Protein AF-A0A9P8UHS2-F1 (afdb_monomer)

Nearest PDB structures (foldseek):
  2x40-assembly1_A  TM=9.946E-01  e=2.962E-14  Thermotoga neapolitana DSM 4359
  7pjj-assembly1_A  TM=9.963E-01  e=5.650E-14  Streptomyces scabiei 87.22
  2x41-assembly1_A  TM=9.946E-01  e=7.802E-14  Thermotoga neapolitana DSM 4359
  2x42-assembly1_A  TM=9.943E-01  e=7.802E-14  Thermotoga neapolitana DSM 4359
  7ms2-assembly1_B  TM=9.946E-01  e=2.838E-13  Acetivibrio thermocellus AD2

Sequence (127 aa):
MCKSKSASIILAPTMCIHRHPLGGKDFQSFSEDPYLTGRLAAAHVKGLQSRRIGASPKHFVANDQETKSFKVNVQIDARALREIYLLPFQMVVRDANPWCMMTAYNKVNGTHCDTSKDLLIDINRKE

pLDDT: mean 96.69, std 2.9, range [73.69, 98.75]

Secondary structure (DSSP, 8-state):
-TGGGT-SEE---B-----STT-TTGGGS--S-HHHHHHHHHHHHHHHHHTT-EE--B-BTT----TTTTT-EE---HHHIIIIIIHHHHHHHHHH--S---B-SSEETTEETTT-HIIIIIIHHH-

Solvent-accessible surface area (backbone atoms only — not comparable to full-atom values): 6859 Å² total; per-residue (Å²): 109,46,75,84,66,73,44,60,62,45,92,31,50,45,58,32,50,50,80,46,100,79,29,82,60,46,92,59,28,72,35,63,49,30,67,62,28,11,54,52,46,18,51,51,36,39,57,38,44,75,71,74,24,37,24,22,42,26,35,45,59,78,56,43,53,63,79,56,32,76,72,40,65,46,78,68,57,72,62,58,41,47,67,45,57,40,37,21,55,53,40,23,47,77,75,34,60,58,80,44,73,36,60,18,65,24,23,53,74,81,39,39,35,79,74,29,56,60,58,61,44,50,49,69,68,72,106

Organism: NCBI:txid152316

Foldseek 3Di:
DCVVVVNQEDADQEAAAQPDPVQPCCVRHDYNALVRRLVVRLVVQQVQVVVNHFYAYDEQWNQRHPVPQQEDEAEDDPCCCVRGTCSSVVSNCVRRNGPYYHYTNYHYPPHGRVPDCCRPPVPPPVD

InterPro domains:
  IPR001764 Glycoside hydrolase, family 3, N-terminal [PF00933] (8-127)
  IPR001764 Glycoside hydrolase, family 3, N-terminal [PR00133] (22-38)
  IPR001764 Glycoside hydrolase, family 3, N-terminal [PR00133] (53-69)
  IPR017853 Glycoside hydrolase superfamily [SSF51445] (3-126)
  IPR036962 Glycoside hydrolase, family 3, N-terminal domain superfamily [G3DSA:3.20.20.300] (1-127)
  IPR050288 Cellulose-degrading glycosyl hydrolase 3 [PTHR42715] (2-127)

Mean predicted aligned error: 2.58 Å

Structure (mmCIF, N/CA/C/O backbone):
data_AF-A0A9P8UHS2-F1
#
_entry.id   AF-A0A9P8UHS2-F1
#
loop_
_atom_site.group_PDB
_atom_site.id
_atom_site.type_symbol
_atom_site.label_atom_id
_atom_site.label_alt_id
_atom_site.label_comp_id
_atom_site.label_asym_id
_atom_site.label_entity_id
_atom_site.label_seq_id
_atom_site.pdbx_PDB_ins_code
_atom_site.Cartn_x
_atom_site.Cartn_y
_atom_site.Cartn_z
_atom_site.occupancy
_atom_site.B_iso_or_equiv
_atom_site.auth_seq_id
_atom_site.auth_comp_id
_atom_site.auth_asym_id
_atom_site.auth_atom_id
_atom_site.pdbx_PDB_model_num
ATOM 1 N N . MET A 1 1 ? 22.366 -1.129 -6.714 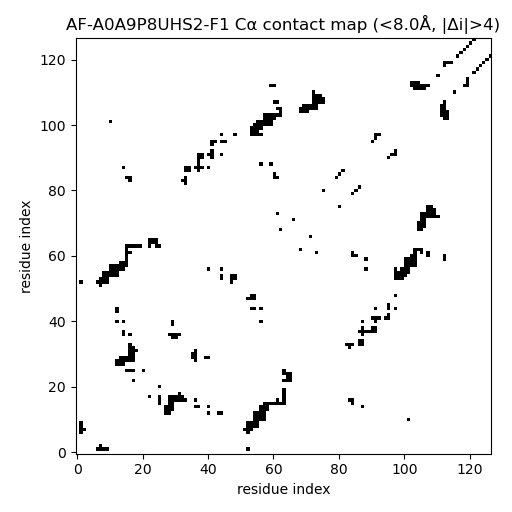1.00 73.69 1 MET A N 1
ATOM 2 C CA . MET A 1 1 ? 22.386 -1.363 -5.254 1.00 73.69 1 MET A CA 1
ATOM 3 C C . MET A 1 1 ? 21.787 -2.710 -4.844 1.00 73.69 1 MET A C 1
ATOM 5 O O . MET A 1 1 ? 22.468 -3.445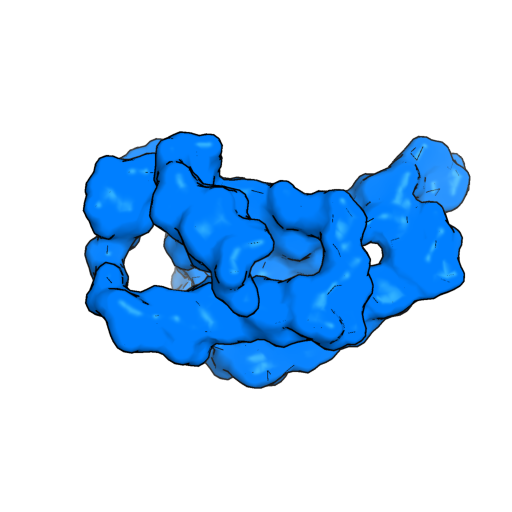 -4.151 1.00 73.69 1 MET A O 1
ATOM 9 N N . CYS A 1 2 ? 20.568 -3.090 -5.251 1.00 89.12 2 CYS A N 1
ATOM 10 C CA . CYS A 1 2 ? 19.991 -4.380 -4.815 1.00 89.12 2 CYS A CA 1
ATOM 11 C C . CYS A 1 2 ? 20.759 -5.591 -5.341 1.00 89.12 2 CYS A C 1
ATOM 13 O O . CYS A 1 2 ? 21.163 -6.438 -4.558 1.00 89.12 2 CYS A O 1
ATOM 15 N N . LYS A 1 3 ? 21.070 -5.608 -6.644 1.00 89.50 3 LYS A N 1
ATOM 16 C CA . LYS A 1 3 ? 21.881 -6.671 -7.260 1.00 89.50 3 LYS A CA 1
ATOM 17 C C . LYS A 1 3 ? 23.269 -6.800 -6.633 1.00 89.50 3 LYS A C 1
ATOM 19 O O . LYS A 1 3 ? 23.707 -7.902 -6.354 1.00 89.50 3 LYS A O 1
ATOM 24 N N . SER A 1 4 ? 23.930 -5.675 -6.358 1.00 94.44 4 SER A N 1
ATOM 25 C CA . SER A 1 4 ? 25.251 -5.673 -5.715 1.00 94.44 4 SER A CA 1
ATOM 26 C C . SE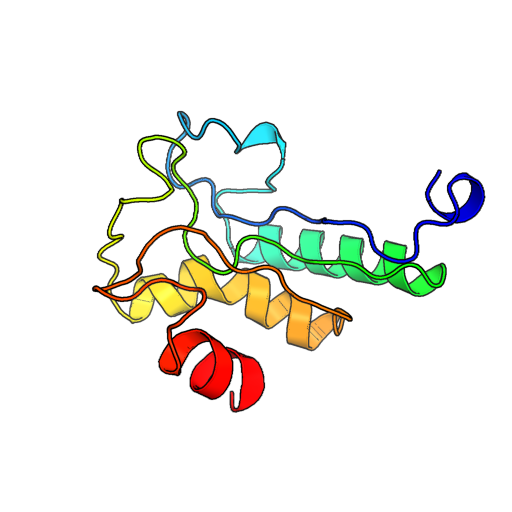R A 1 4 ? 25.210 -6.132 -4.255 1.00 94.44 4 SER A C 1
ATOM 28 O O . SER A 1 4 ? 26.237 -6.518 -3.719 1.00 94.44 4 SER A O 1
ATOM 30 N N . LYS A 1 5 ? 24.043 -6.064 -3.604 1.00 94.00 5 LYS A N 1
ATOM 31 C CA . LYS A 1 5 ? 23.820 -6.527 -2.228 1.00 94.00 5 LYS A CA 1
ATOM 32 C C . LYS A 1 5 ? 23.088 -7.874 -2.167 1.00 94.00 5 LYS A C 1
ATOM 34 O O . LYS A 1 5 ? 22.634 -8.251 -1.094 1.00 94.00 5 LYS A O 1
ATOM 39 N N . SER A 1 6 ? 22.912 -8.555 -3.303 1.00 94.06 6 SER A N 1
ATOM 40 C CA . SER A 1 6 ? 22.151 -9.810 -3.410 1.00 94.06 6 SER A CA 1
ATOM 41 C C . SER A 1 6 ? 20.741 -9.745 -2.798 1.00 94.06 6 SER A C 1
ATOM 43 O O . SER A 1 6 ? 20.224 -10.738 -2.297 1.00 94.06 6 SER A O 1
ATOM 45 N N . ALA A 1 7 ? 20.105 -8.570 -2.832 1.00 95.06 7 ALA A N 1
ATOM 46 C CA . ALA A 1 7 ? 18.753 -8.377 -2.323 1.00 95.06 7 ALA A CA 1
ATOM 47 C C . ALA A 1 7 ? 17.721 -8.650 -3.426 1.00 95.06 7 ALA A C 1
ATOM 49 O O . ALA A 1 7 ? 17.710 -7.956 -4.446 1.00 95.06 7 ALA A O 1
ATOM 50 N N . SER A 1 8 ? 16.839 -9.625 -3.200 1.00 95.69 8 SER A N 1
ATOM 51 C CA . SER A 1 8 ? 15.804 -10.029 -4.165 1.00 95.69 8 SER A CA 1
ATOM 52 C C . SER A 1 8 ? 14.556 -9.150 -4.137 1.00 95.69 8 SER A C 1
ATOM 54 O O . SER A 1 8 ? 13.863 -9.055 -5.147 1.00 95.69 8 SER A O 1
ATOM 56 N N . ILE A 1 9 ? 14.257 -8.517 -2.997 1.00 96.94 9 ILE A N 1
ATOM 57 C CA . ILE A 1 9 ? 13.056 -7.702 -2.778 1.00 96.94 9 ILE A CA 1
ATOM 58 C C . ILE A 1 9 ? 13.454 -6.386 -2.109 1.00 96.94 9 ILE A C 1
ATOM 60 O O . ILE A 1 9 ? 14.267 -6.372 -1.184 1.00 96.94 9 ILE A O 1
ATOM 64 N N . ILE A 1 10 ? 12.864 -5.280 -2.560 1.00 96.19 10 ILE A N 1
ATOM 65 C CA . ILE A 1 10 ? 12.920 -3.987 -1.874 1.00 96.19 10 ILE A CA 1
ATOM 66 C C . ILE A 1 10 ? 11.607 -3.770 -1.128 1.00 96.19 10 ILE A C 1
ATOM 68 O O . ILE A 1 10 ? 10.528 -3.945 -1.690 1.00 96.19 10 ILE A O 1
ATOM 72 N N . LEU A 1 11 ? 11.704 -3.325 0.126 1.00 97.25 11 LEU A N 1
ATOM 73 C CA . LEU A 1 11 ? 10.559 -2.967 0.967 1.00 97.25 11 LEU A CA 1
ATOM 74 C C . LEU A 1 11 ? 10.008 -1.578 0.595 1.00 97.25 11 LEU A C 1
ATOM 76 O O . LEU A 1 11 ? 10.073 -0.643 1.397 1.00 97.25 11 LEU A O 1
ATOM 80 N N . ALA A 1 12 ? 9.559 -1.440 -0.651 1.00 96.25 12 ALA A N 1
ATOM 81 C CA . ALA A 1 12 ? 9.085 -0.213 -1.284 1.00 96.25 12 ALA A CA 1
ATOM 82 C C . ALA A 1 12 ? 8.097 -0.538 -2.428 1.00 96.25 12 ALA A C 1
ATOM 84 O O . ALA A 1 12 ? 8.147 -1.651 -2.967 1.00 96.25 12 ALA A O 1
ATOM 85 N N . PRO A 1 13 ? 7.265 0.427 -2.861 1.00 97.81 13 PRO A N 1
ATOM 86 C CA . PRO A 1 13 ? 7.157 1.803 -2.355 1.00 97.81 13 PRO A CA 1
ATOM 87 C C . PRO A 1 13 ? 6.313 1.928 -1.079 1.00 97.81 13 PRO A C 1
ATOM 89 O O . PRO A 1 13 ? 5.430 1.108 -0.831 1.00 97.81 13 PRO A O 1
ATOM 92 N N . THR A 1 14 ? 6.566 2.977 -0.290 1.00 97.88 14 THR A N 1
ATOM 93 C CA . THR A 1 14 ? 5.586 3.446 0.700 1.00 97.88 14 THR A CA 1
ATOM 94 C C . THR A 1 14 ? 4.543 4.283 -0.037 1.00 97.88 14 THR A C 1
ATOM 96 O O . THR A 1 14 ? 4.887 5.137 -0.846 1.00 97.88 14 THR A O 1
ATOM 99 N N . MET A 1 15 ? 3.270 3.984 0.180 1.00 97.56 15 MET A N 1
ATOM 100 C CA . MET A 1 15 ? 2.143 4.548 -0.568 1.00 97.56 15 MET A CA 1
ATOM 101 C C . MET A 1 15 ? 0.920 4.750 0.334 1.00 97.56 15 MET A C 1
ATOM 103 O O . MET A 1 15 ? -0.219 4.644 -0.113 1.00 97.56 15 MET A O 1
ATOM 107 N N . CYS A 1 16 ? 1.174 5.008 1.621 1.00 97.31 16 CYS A N 1
ATOM 108 C CA . CYS A 1 16 ? 0.163 5.517 2.543 1.00 97.31 16 CYS A CA 1
ATOM 109 C C . CYS A 1 16 ? -0.247 6.934 2.114 1.00 97.31 16 CYS A C 1
ATOM 111 O O . CYS A 1 16 ? 0.578 7.667 1.563 1.00 97.31 16 CYS A O 1
ATOM 113 N N . ILE A 1 17 ? -1.493 7.315 2.378 1.00 98.25 17 ILE A N 1
ATOM 114 C CA . ILE A 1 17 ? -2.037 8.609 1.959 1.00 98.25 17 ILE A CA 1
ATOM 115 C C . ILE A 1 17 ? -1.542 9.687 2.919 1.00 98.25 17 ILE A C 1
ATOM 117 O O . ILE A 1 17 ? -1.554 9.488 4.133 1.00 98.25 17 ILE A O 1
ATOM 121 N N . HIS A 1 18 ? -1.155 10.855 2.400 1.00 97.94 18 HIS A N 1
ATOM 122 C CA . HIS A 1 18 ? -0.845 12.016 3.242 1.00 97.94 18 HIS A CA 1
ATOM 123 C C . HIS A 1 18 ? -2.135 12.585 3.843 1.00 97.94 18 HIS A C 1
ATOM 125 O O . HIS A 1 18 ? -2.686 13.576 3.378 1.00 97.94 18 HIS A O 1
ATOM 131 N N . ARG A 1 19 ? -2.658 11.926 4.877 1.00 97.06 19 ARG A N 1
ATOM 132 C CA . ARG A 1 19 ? -3.906 12.332 5.534 1.00 97.06 19 ARG A CA 1
ATOM 133 C C . ARG A 1 19 ? -3.753 13.661 6.277 1.00 97.06 19 ARG A C 1
ATOM 135 O O . ARG A 1 19 ? -4.721 14.405 6.415 1.00 97.06 19 ARG A O 1
ATOM 142 N N . HIS A 1 20 ? -2.571 13.918 6.831 1.00 96.44 20 HIS A N 1
ATOM 143 C CA . HIS A 1 20 ? -2.289 15.106 7.627 1.00 96.44 20 HIS A CA 1
ATOM 144 C C . HIS A 1 20 ? -0.816 15.497 7.474 1.00 96.44 20 HIS A C 1
ATOM 146 O O . HIS A 1 20 ? 0.028 14.621 7.626 1.00 96.44 20 HIS A O 1
ATOM 152 N N . PRO A 1 21 ? -0.466 16.791 7.337 1.00 95.19 21 PRO A N 1
ATOM 153 C CA . PRO A 1 21 ? 0.917 17.251 7.120 1.00 95.19 21 PRO A CA 1
ATOM 154 C C . PRO A 1 21 ? 1.900 16.980 8.277 1.00 95.19 21 PRO A C 1
ATOM 156 O O . PRO A 1 21 ? 3.062 17.366 8.211 1.00 95.19 21 PRO A O 1
ATOM 159 N N . LEU A 1 22 ? 1.441 16.350 9.362 1.00 95.88 22 LEU A N 1
ATOM 160 C CA . LEU A 1 22 ? 2.272 15.964 10.510 1.00 95.88 22 LEU A CA 1
ATOM 161 C C . LEU A 1 22 ? 2.609 14.464 10.476 1.00 95.88 22 LEU A C 1
ATOM 163 O O . LEU A 1 22 ? 3.095 13.919 11.471 1.00 95.88 22 LEU A O 1
ATOM 167 N N . GLY A 1 23 ? 2.326 13.777 9.365 1.00 92.75 23 GLY A N 1
ATO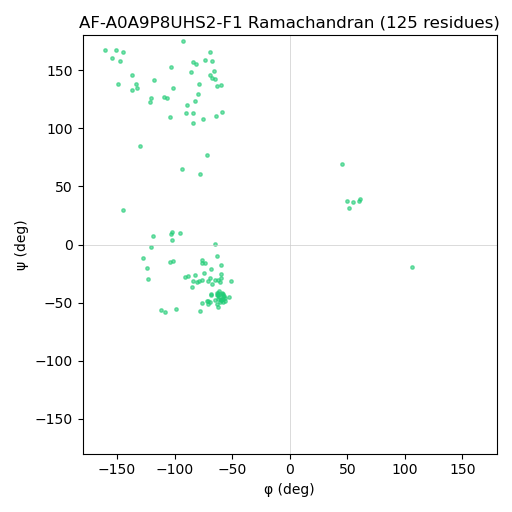M 168 C CA . GLY A 1 23 ? 2.677 12.381 9.168 1.00 92.75 23 GLY A CA 1
ATOM 169 C C . GLY A 1 23 ? 4.193 12.208 9.156 1.00 92.75 23 GLY A C 1
ATOM 170 O O . GLY A 1 23 ? 4.889 12.602 8.224 1.00 92.75 23 GLY A O 1
ATOM 171 N N . GLY A 1 24 ? 4.737 11.571 10.196 1.00 93.69 24 GLY A N 1
ATOM 172 C CA . GLY A 1 24 ? 6.188 11.400 10.357 1.00 93.69 24 GLY A CA 1
ATOM 173 C C . GLY A 1 24 ? 6.870 10.567 9.261 1.00 93.69 24 GLY A C 1
ATOM 174 O O . GLY A 1 24 ? 8.098 10.516 9.218 1.00 93.69 24 GLY A O 1
ATOM 175 N N . LYS A 1 25 ? 6.101 9.911 8.381 1.00 93.94 25 LYS A N 1
ATOM 176 C CA . LYS A 1 25 ? 6.597 9.121 7.243 1.00 93.94 25 LYS A CA 1
ATOM 177 C C . LYS A 1 25 ? 6.145 9.630 5.875 1.00 93.94 25 LYS A C 1
ATOM 179 O O . LYS A 1 25 ? 6.478 8.986 4.880 1.00 93.94 25 LYS A O 1
ATOM 184 N N . ASP A 1 26 ? 5.486 10.786 5.799 1.00 93.62 26 ASP A N 1
ATOM 185 C CA . ASP A 1 26 ? 4.987 11.334 4.529 1.00 93.62 26 ASP A CA 1
ATOM 186 C C . ASP A 1 26 ? 6.125 11.570 3.524 1.00 93.62 26 ASP A C 1
ATOM 188 O O . ASP A 1 26 ? 5.958 11.369 2.329 1.00 93.62 26 ASP A O 1
ATOM 192 N N . PHE A 1 27 ? 7.345 11.850 3.999 1.00 95.00 27 PHE A N 1
ATOM 193 C CA . PHE A 1 27 ? 8.531 11.983 3.143 1.00 95.00 27 PHE A CA 1
ATOM 194 C C . PHE A 1 27 ? 8.880 10.728 2.317 1.00 95.00 27 PHE A C 1
ATOM 196 O O . PHE A 1 27 ? 9.685 10.814 1.390 1.00 95.00 27 PHE A O 1
ATOM 203 N N . GLN A 1 28 ? 8.349 9.553 2.677 1.00 95.50 28 GLN A N 1
ATOM 204 C CA . GLN A 1 28 ? 8.539 8.304 1.930 1.00 95.50 28 GLN A CA 1
ATOM 205 C C . GLN A 1 28 ? 7.334 7.936 1.059 1.00 95.50 28 GLN A C 1
ATOM 207 O O . GLN A 1 28 ? 7.457 7.025 0.238 1.00 95.50 28 GLN A O 1
ATOM 212 N N . SER A 1 29 ? 6.191 8.583 1.281 1.00 96.00 29 SER A N 1
ATOM 213 C CA . SER A 1 29 ? 4.953 8.404 0.529 1.00 96.00 29 SER A CA 1
ATOM 214 C C . SER A 1 29 ? 4.877 9.413 -0.625 1.00 96.00 29 SER A C 1
ATOM 216 O O . SER A 1 29 ? 5.779 10.227 -0.824 1.00 96.00 29 SER A O 1
ATOM 218 N N . PHE A 1 30 ? 3.839 9.307 -1.459 1.00 97.88 30 PHE A N 1
ATOM 219 C CA . PHE A 1 30 ? 3.744 10.093 -2.691 1.00 97.88 30 PHE A CA 1
ATOM 220 C C . PHE A 1 30 ? 2.861 11.336 -2.565 1.00 97.88 30 PHE A C 1
ATOM 222 O O . PHE A 1 30 ? 3.299 12.425 -2.933 1.00 97.88 30 PHE A O 1
ATOM 229 N N . SER A 1 31 ? 1.603 11.187 -2.140 1.00 98.00 31 SER A N 1
ATOM 230 C CA . SER A 1 31 ? 0.623 12.274 -2.178 1.00 98.00 31 SER A CA 1
ATOM 231 C C . SER A 1 31 ? -0.555 12.037 -1.227 1.00 98.00 31 SER A C 1
ATOM 233 O O . SER A 1 31 ? -0.767 10.935 -0.719 1.00 98.00 31 SER A O 1
ATOM 235 N N . GLU A 1 32 ? -1.345 13.088 -1.019 1.00 98.25 32 GLU A N 1
ATOM 236 C CA . GLU A 1 32 ? -2.706 13.010 -0.481 1.00 98.25 32 GLU A CA 1
ATOM 237 C C . GLU A 1 32 ? -3.710 12.477 -1.519 1.00 98.25 32 GLU A C 1
ATOM 239 O O . GLU A 1 32 ? -4.725 11.894 -1.146 1.00 98.25 32 GLU A O 1
ATOM 244 N N . ASP A 1 33 ? -3.415 12.621 -2.818 1.00 98.62 33 ASP A N 1
ATOM 245 C CA . ASP A 1 33 ? -4.281 12.141 -3.895 1.00 98.62 33 ASP A CA 1
ATOM 246 C C . ASP A 1 33 ? -4.061 10.636 -4.159 1.00 98.62 33 ASP A C 1
ATOM 248 O O . ASP A 1 33 ? -2.932 10.204 -4.459 1.00 98.62 33 ASP A O 1
ATOM 252 N N . PRO A 1 34 ? -5.116 9.804 -4.081 1.00 98.56 34 PRO A N 1
ATOM 253 C CA . PRO A 1 34 ? -4.979 8.360 -4.230 1.00 98.56 34 PRO A CA 1
ATOM 254 C C . PRO A 1 34 ? -4.653 7.937 -5.667 1.00 98.56 34 PRO A C 1
ATOM 256 O O . PRO A 1 34 ? -3.924 6.963 -5.873 1.00 98.56 34 PRO A O 1
ATOM 259 N N . TYR A 1 35 ? -5.130 8.674 -6.673 1.00 98.69 35 TYR A N 1
ATOM 260 C CA . TYR A 1 35 ? -4.866 8.346 -8.070 1.00 98.69 35 TYR A CA 1
ATOM 261 C C . TYR A 1 35 ? -3.391 8.568 -8.425 1.00 98.69 35 TYR A C 1
ATOM 263 O O . TYR A 1 35 ? -2.733 7.673 -8.964 1.00 98.69 35 TYR A O 1
ATOM 271 N N . LEU A 1 36 ? -2.840 9.731 -8.075 1.00 98.62 36 LEU A N 1
ATOM 272 C CA . LEU A 1 36 ? -1.435 10.076 -8.251 1.00 98.62 36 LEU A CA 1
ATOM 273 C C . LEU A 1 36 ? -0.538 9.085 -7.508 1.00 98.62 36 LEU A C 1
A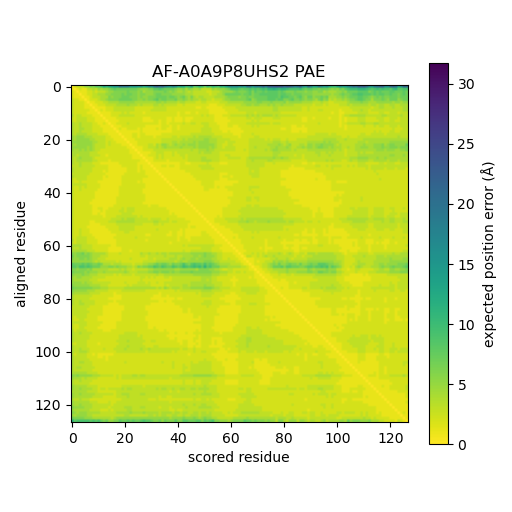TOM 275 O O . LEU A 1 36 ? 0.401 8.544 -8.099 1.00 98.62 36 LEU A O 1
ATOM 279 N N . THR A 1 37 ? -0.871 8.786 -6.249 1.00 98.69 37 THR A N 1
ATOM 280 C CA . THR A 1 37 ? -0.164 7.788 -5.437 1.00 98.69 37 THR A CA 1
ATOM 281 C C . THR A 1 37 ? -0.146 6.424 -6.128 1.00 98.69 37 THR A C 1
ATOM 283 O O . THR A 1 37 ? 0.924 5.837 -6.297 1.00 98.69 37 THR A O 1
ATOM 286 N N . GLY A 1 38 ? -1.295 5.938 -6.610 1.00 98.62 38 GLY A N 1
ATOM 287 C CA . GLY A 1 38 ? -1.396 4.665 -7.328 1.00 98.62 38 GLY A CA 1
ATOM 288 C C . GLY A 1 38 ? -0.596 4.636 -8.634 1.00 98.62 38 GLY A C 1
ATOM 289 O O . GLY A 1 38 ? 0.117 3.667 -8.902 1.00 98.62 38 GLY A O 1
ATOM 290 N N . ARG A 1 39 ? -0.645 5.707 -9.440 1.00 98.75 39 ARG A N 1
ATOM 291 C CA . ARG A 1 39 ? 0.104 5.809 -10.709 1.00 98.75 39 ARG A CA 1
ATOM 292 C C . ARG A 1 39 ? 1.614 5.762 -10.489 1.00 98.75 39 ARG A C 1
ATOM 294 O O . ARG A 1 39 ? 2.309 5.025 -11.196 1.00 98.75 39 ARG A O 1
ATOM 301 N N . LEU A 1 40 ? 2.115 6.530 -9.522 1.00 98.69 40 LEU A N 1
ATOM 302 C CA . LEU A 1 40 ? 3.539 6.578 -9.193 1.00 98.69 40 LEU A CA 1
ATOM 303 C C . LEU A 1 40 ? 4.012 5.260 -8.575 1.00 98.69 40 LEU A C 1
ATOM 305 O O . LEU A 1 40 ? 5.040 4.723 -8.992 1.00 98.69 40 LEU A O 1
ATOM 309 N N . ALA A 1 41 ? 3.232 4.688 -7.655 1.00 98.62 41 ALA A N 1
ATOM 310 C CA . ALA A 1 41 ? 3.540 3.401 -7.047 1.00 98.62 41 ALA A CA 1
ATOM 311 C C . ALA A 1 41 ? 3.591 2.273 -8.093 1.00 98.62 41 ALA A C 1
ATOM 313 O O . ALA A 1 41 ? 4.547 1.497 -8.111 1.00 98.62 41 ALA A O 1
ATOM 314 N N . ALA A 1 42 ? 2.627 2.210 -9.018 1.00 98.69 42 ALA A N 1
ATOM 315 C CA . ALA A 1 42 ? 2.608 1.201 -10.077 1.00 98.69 42 ALA A CA 1
ATOM 316 C C . ALA A 1 42 ? 3.820 1.332 -11.015 1.00 98.69 42 ALA A C 1
ATOM 318 O O . ALA A 1 42 ? 4.448 0.330 -11.368 1.00 98.69 42 ALA A O 1
ATOM 319 N N . ALA A 1 43 ? 4.196 2.561 -11.387 1.00 98.56 43 ALA A N 1
ATOM 320 C CA . ALA A 1 43 ? 5.405 2.813 -12.169 1.00 98.56 43 ALA A CA 1
ATOM 321 C C . ALA A 1 43 ? 6.676 2.381 -11.416 1.00 98.56 43 ALA A C 1
ATOM 323 O O . ALA A 1 43 ? 7.553 1.743 -12.004 1.00 98.56 43 ALA A O 1
ATOM 324 N N . HIS A 1 44 ? 6.752 2.655 -10.109 1.00 98.19 44 HIS A N 1
ATOM 325 C CA . HIS A 1 44 ? 7.862 2.234 -9.254 1.00 98.19 44 HIS A CA 1
ATOM 326 C C . HIS A 1 44 ? 7.997 0.704 -9.221 1.00 98.19 44 HIS A C 1
ATOM 328 O O . HIS A 1 44 ? 9.080 0.169 -9.471 1.00 98.19 44 HIS A O 1
ATOM 334 N N . VAL A 1 45 ? 6.893 -0.012 -8.981 1.00 98.62 45 VAL A N 1
ATOM 335 C CA . VAL A 1 45 ? 6.856 -1.484 -8.966 1.00 98.62 45 VAL A CA 1
ATOM 336 C C . VAL A 1 45 ? 7.290 -2.057 -10.315 1.00 98.62 45 VAL A C 1
ATOM 338 O O . VAL A 1 45 ? 8.168 -2.920 -10.354 1.00 98.62 45 VAL A O 1
ATOM 341 N N . LYS A 1 46 ? 6.755 -1.541 -11.431 1.00 98.50 46 LYS A N 1
ATOM 342 C CA . LYS A 1 46 ? 7.177 -1.951 -12.783 1.00 98.50 46 LYS A CA 1
ATOM 343 C C . LYS A 1 46 ? 8.671 -1.744 -13.003 1.00 98.50 46 LYS A C 1
ATOM 345 O O . LYS A 1 46 ? 9.341 -2.633 -13.526 1.00 98.50 46 LYS A O 1
ATOM 350 N N . GLY A 1 47 ? 9.201 -0.598 -12.579 1.00 97.81 47 GLY A N 1
ATOM 351 C CA . GLY A 1 47 ? 10.621 -0.276 -12.691 1.00 97.81 47 GLY A CA 1
ATOM 352 C C . GLY A 1 47 ? 11.499 -1.308 -11.986 1.00 97.81 47 GLY A C 1
ATOM 353 O O . GLY A 1 47 ? 12.419 -1.854 -12.599 1.00 97.81 47 GLY A O 1
ATOM 354 N N . LEU A 1 48 ? 11.175 -1.641 -10.734 1.00 97.06 48 LEU A N 1
ATOM 355 C CA . LEU A 1 48 ? 11.906 -2.651 -9.964 1.00 97.06 48 LEU A CA 1
ATOM 356 C C . LEU A 1 48 ? 11.802 -4.044 -10.600 1.00 97.06 48 LEU A C 1
ATOM 358 O O . LEU A 1 48 ? 12.826 -4.677 -10.890 1.00 97.06 48 LEU A O 1
ATOM 362 N N . GLN A 1 49 ? 10.581 -4.490 -10.897 1.00 97.75 49 GLN A N 1
ATOM 363 C CA . GLN A 1 49 ? 10.338 -5.846 -11.392 1.00 97.75 49 GLN A CA 1
ATOM 364 C C . GLN A 1 49 ? 10.883 -6.059 -12.811 1.00 97.75 49 GLN A C 1
ATOM 366 O O . GLN A 1 49 ? 11.367 -7.151 -13.111 1.00 97.75 49 GLN A O 1
ATOM 371 N N . SER A 1 50 ? 10.957 -5.013 -13.646 1.00 97.44 50 SER A N 1
ATOM 372 C CA . SER A 1 50 ? 11.620 -5.074 -14.964 1.00 97.44 50 SER A CA 1
ATOM 373 C C . SER A 1 50 ? 13.105 -5.451 -14.872 1.00 97.44 50 SER A C 1
ATOM 375 O O . SER A 1 50 ? 13.683 -6.019 -15.798 1.00 97.44 50 SER A O 1
ATOM 377 N N . ARG A 1 51 ? 13.742 -5.173 -13.728 1.00 96.06 51 ARG A N 1
ATOM 378 C CA . ARG A 1 51 ? 15.144 -5.504 -13.455 1.00 96.06 51 ARG A CA 1
ATOM 379 C C . ARG A 1 51 ? 15.308 -6.823 -12.698 1.00 96.06 51 ARG A C 1
ATOM 381 O O . ARG A 1 51 ? 16.440 -7.119 -12.302 1.00 96.06 51 ARG A O 1
ATOM 388 N N . ARG A 1 52 ? 14.234 -7.613 -12.559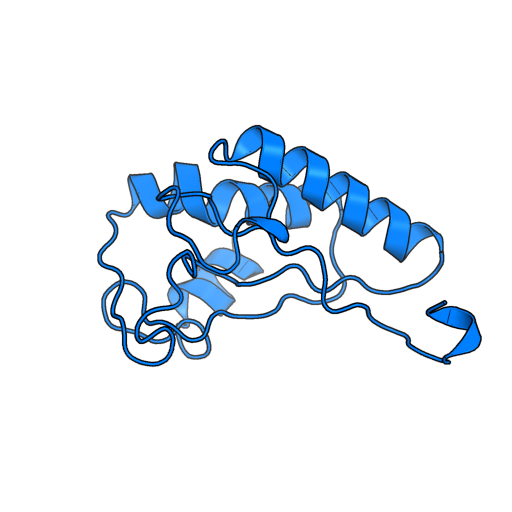 1.00 95.81 52 ARG A N 1
ATOM 389 C CA . ARG A 1 52 ? 14.149 -8.848 -11.757 1.00 95.81 52 ARG A CA 1
ATOM 390 C C . ARG A 1 52 ? 14.409 -8.612 -10.265 1.00 95.81 52 ARG A C 1
ATOM 392 O O . ARG A 1 52 ? 15.095 -9.403 -9.629 1.00 95.81 52 ARG A O 1
ATOM 399 N N . ILE A 1 53 ? 13.896 -7.505 -9.731 1.00 97.50 53 ILE A N 1
ATOM 400 C CA . ILE A 1 53 ? 13.891 -7.197 -8.297 1.00 97.50 53 ILE A CA 1
ATOM 401 C C . ILE A 1 53 ? 12.437 -7.032 -7.859 1.00 97.50 53 ILE A C 1
ATOM 403 O O . ILE A 1 53 ? 11.706 -6.239 -8.446 1.00 97.50 53 ILE A O 1
ATOM 407 N N . GLY A 1 54 ? 12.018 -7.771 -6.838 1.00 97.56 54 GLY A N 1
ATOM 408 C CA . GLY A 1 54 ? 10.667 -7.687 -6.300 1.00 97.56 54 GLY A CA 1
ATOM 409 C C . GLY A 1 54 ? 10.419 -6.369 -5.581 1.00 97.56 54 GLY A C 1
ATOM 410 O O . GLY A 1 54 ? 11.310 -5.825 -4.924 1.00 97.56 54 GLY A O 1
ATOM 411 N N . ALA A 1 55 ? 9.192 -5.875 -5.681 1.00 97.88 55 ALA A N 1
ATOM 412 C CA . ALA A 1 55 ? 8.704 -4.770 -4.871 1.00 97.88 55 ALA A CA 1
ATOM 413 C C . ALA A 1 55 ? 7.789 -5.299 -3.758 1.00 97.88 55 ALA A C 1
ATOM 415 O O . ALA A 1 55 ? 7.150 -6.343 -3.913 1.00 97.88 55 ALA A O 1
ATOM 416 N N . SER A 1 56 ? 7.717 -4.559 -2.656 1.00 98.25 56 SER A N 1
ATOM 417 C CA . SER A 1 56 ? 6.801 -4.804 -1.542 1.00 98.25 56 SER A CA 1
ATOM 418 C C . SER A 1 56 ? 6.092 -3.492 -1.205 1.00 98.25 56 SER A C 1
ATOM 420 O O . SER A 1 56 ? 6.574 -2.728 -0.360 1.00 98.25 56 SER A O 1
ATOM 422 N N . PRO A 1 57 ? 4.992 -3.174 -1.912 1.00 98.25 57 PRO A N 1
ATOM 423 C CA . PRO A 1 57 ? 4.200 -1.988 -1.637 1.00 98.25 57 PRO A CA 1
ATOM 424 C C . PRO A 1 57 ? 3.661 -2.023 -0.204 1.00 98.25 57 PRO A C 1
ATOM 426 O O . PRO A 1 57 ? 3.222 -3.076 0.274 1.00 98.25 57 PRO A O 1
ATOM 429 N N . LYS A 1 58 ? 3.728 -0.882 0.488 1.00 98.00 58 LYS A N 1
ATOM 430 C CA . LYS A 1 58 ? 3.441 -0.778 1.924 1.00 98.00 58 LYS A CA 1
ATOM 431 C C . LYS A 1 58 ? 2.826 0.577 2.307 1.00 98.00 58 LYS A C 1
ATOM 433 O O . LYS A 1 58 ? 3.021 1.562 1.608 1.00 98.00 58 LYS A O 1
ATOM 438 N N . HIS A 1 59 ? 2.119 0.706 3.422 1.00 98.12 59 HIS A N 1
ATOM 439 C CA . HIS A 1 59 ? 1.701 -0.357 4.338 1.00 98.12 59 HIS A CA 1
ATOM 440 C C . HIS A 1 59 ? 0.204 -0.582 4.149 1.00 98.12 59 HIS A C 1
ATOM 442 O O . HIS A 1 59 ? -0.565 0.369 4.238 1.00 98.12 59 HIS A O 1
ATOM 448 N N . PHE A 1 60 ? -0.201 -1.816 3.878 1.00 98.12 60 PHE A N 1
ATOM 449 C CA . PHE A 1 60 ? -1.589 -2.184 3.623 1.00 98.12 60 PHE A CA 1
ATOM 450 C C . PHE A 1 60 ? -2.336 -2.425 4.953 1.00 98.12 60 PHE A C 1
ATOM 452 O O . PHE A 1 60 ? -2.107 -3.442 5.602 1.00 98.12 60 PHE A O 1
ATOM 459 N N . VAL A 1 61 ? -3.197 -1.532 5.447 1.00 97.69 61 VAL A N 1
ATOM 460 C CA . VAL A 1 61 ? -3.649 -0.251 4.870 1.00 97.69 61 VAL A CA 1
ATOM 461 C C . VAL A 1 61 ? -3.878 0.803 5.972 1.00 97.69 61 VAL A C 1
ATOM 463 O O . VAL A 1 61 ? -3.945 0.466 7.154 1.00 97.69 61 VAL A O 1
ATOM 466 N N . ALA A 1 62 ? -4.005 2.078 5.584 1.00 97.50 62 ALA A N 1
ATOM 467 C CA . ALA A 1 62 ? -4.338 3.214 6.458 1.00 97.50 62 ALA A CA 1
ATOM 468 C C . ALA A 1 62 ? -3.330 3.467 7.599 1.00 97.50 62 ALA A C 1
ATOM 470 O O . ALA A 1 62 ? -3.695 3.832 8.718 1.00 97.50 62 ALA A O 1
ATOM 471 N N . ASN A 1 63 ? -2.042 3.269 7.312 1.00 97.31 63 ASN A N 1
ATOM 472 C CA . ASN A 1 63 ? -0.950 3.573 8.236 1.00 97.31 63 ASN A CA 1
ATOM 473 C C . ASN A 1 63 ? -0.393 4.979 7.980 1.00 97.31 63 ASN A C 1
ATOM 475 O O . ASN A 1 63 ? 0.752 5.128 7.547 1.00 97.31 63 ASN A O 1
ATOM 479 N N . ASP A 1 64 ? -1.226 5.992 8.206 1.00 94.12 64 ASP A N 1
ATOM 480 C CA . ASP A 1 64 ? -0.920 7.398 7.892 1.00 94.12 64 ASP A CA 1
ATOM 481 C C . ASP A 1 64 ? -0.515 8.205 9.144 1.00 94.12 64 ASP A C 1
ATOM 483 O O . ASP A 1 64 ? -0.310 9.414 9.086 1.00 94.12 64 ASP A O 1
ATOM 487 N N . GLN A 1 65 ? -0.416 7.547 10.308 1.00 94.00 65 GLN A N 1
ATOM 488 C CA . GLN A 1 65 ? 0.033 8.159 11.559 1.00 94.00 65 GLN A CA 1
ATOM 489 C C . GLN A 1 65 ? 1.076 7.305 12.280 1.00 94.00 65 GLN A C 1
ATOM 491 O O . GLN A 1 65 ? 0.910 6.105 12.490 1.00 94.00 65 GLN A O 1
ATOM 496 N N . GLU A 1 66 ? 2.133 7.958 12.753 1.00 93.94 66 GLU A N 1
ATOM 497 C CA . GLU A 1 66 ? 3.202 7.285 13.498 1.00 93.94 66 GLU A CA 1
ATOM 498 C C . GLU A 1 66 ? 2.871 7.141 14.984 1.00 93.94 66 GLU A C 1
ATOM 500 O O . GLU A 1 66 ? 3.240 6.157 15.633 1.00 93.94 66 GLU A O 1
ATOM 505 N N . THR A 1 67 ? 2.120 8.099 15.530 1.00 94.12 67 THR A N 1
ATOM 506 C CA . THR A 1 67 ? 1.713 8.096 16.933 1.00 94.12 67 THR A CA 1
ATOM 507 C C . THR A 1 67 ? 0.914 6.838 17.244 1.00 94.12 67 THR A C 1
ATOM 509 O O . THR A 1 67 ? -0.203 6.653 16.760 1.00 94.12 67 THR A O 1
ATOM 512 N N . LYS A 1 68 ? 1.485 5.981 18.100 1.00 92.75 68 LYS A N 1
ATOM 513 C CA . LYS A 1 68 ? 0.879 4.713 18.532 1.00 92.75 68 LYS A CA 1
ATOM 514 C C . LYS A 1 68 ? 0.488 3.807 17.351 1.00 92.75 68 LYS A C 1
ATOM 516 O O . LYS A 1 68 ? -0.513 3.102 17.454 1.00 92.75 68 LYS A O 1
ATOM 521 N N . SER A 1 69 ? 1.269 3.782 16.270 1.00 88.12 69 SER A N 1
ATOM 522 C CA . SER A 1 69 ? 0.994 2.988 15.055 1.00 88.12 69 SER A CA 1
ATOM 523 C C . SER A 1 69 ? 0.695 1.501 15.319 1.00 88.12 69 SER A C 1
ATOM 525 O O . SER A 1 69 ? -0.147 0.916 14.651 1.00 88.12 69 SER A O 1
ATOM 527 N N . PHE A 1 70 ? 1.280 0.903 16.361 1.00 93.00 70 PHE A N 1
ATOM 528 C CA . PHE A 1 70 ? 0.995 -0.480 16.782 1.00 93.00 70 PHE A CA 1
ATOM 529 C C . PHE A 1 70 ? -0.332 -0.682 17.531 1.00 93.00 70 PHE A C 1
ATOM 531 O O . PHE A 1 70 ? -0.755 -1.815 17.735 1.00 93.00 70 PHE A O 1
ATOM 538 N N . LYS A 1 71 ? -0.962 0.387 18.029 1.00 94.31 71 LYS A N 1
ATOM 539 C CA . LYS A 1 71 ? -2.140 0.312 18.916 1.00 94.31 71 LYS A CA 1
ATOM 540 C C . LYS A 1 71 ? -3.351 1.072 18.393 1.00 94.31 71 LYS A C 1
ATOM 542 O O . LYS A 1 71 ? -4.457 0.822 18.867 1.00 94.31 71 LYS A O 1
ATOM 547 N N . VAL A 1 72 ? -3.158 2.026 17.484 1.00 97.12 72 VAL A N 1
ATOM 548 C CA . VAL A 1 72 ? -4.257 2.839 16.969 1.00 97.12 72 VAL A CA 1
ATOM 549 C C . VAL A 1 72 ? -5.265 1.963 16.229 1.00 97.12 72 VAL A C 1
ATOM 551 O O . VAL A 1 72 ? -4.899 1.075 15.457 1.00 97.12 72 VAL A O 1
ATOM 554 N N . ASN A 1 73 ? -6.542 2.230 16.491 1.00 97.69 73 ASN A N 1
ATOM 555 C CA . ASN A 1 73 ? -7.643 1.716 15.701 1.00 97.69 73 ASN A CA 1
ATOM 556 C C . ASN A 1 73 ? -8.186 2.830 14.818 1.00 97.69 73 ASN A C 1
ATOM 558 O O . ASN A 1 73 ? -8.780 3.785 15.320 1.00 97.69 73 ASN A O 1
ATOM 562 N N . VAL A 1 74 ? -7.945 2.713 13.518 1.00 97.50 74 VAL A N 1
ATOM 563 C CA . VAL A 1 74 ? -8.399 3.692 12.541 1.00 97.50 74 VAL A CA 1
ATOM 564 C C . VAL A 1 74 ? -9.844 3.357 12.183 1.00 97.50 74 VAL A C 1
ATOM 566 O O . VAL A 1 74 ? -10.121 2.299 11.620 1.00 97.50 74 VAL A O 1
ATOM 569 N N . GLN A 1 75 ? -10.759 4.246 12.566 1.00 97.94 75 GLN A N 1
ATOM 570 C CA . GLN A 1 75 ? -12.181 4.142 12.248 1.00 97.94 75 GLN A CA 1
ATOM 571 C C . GLN A 1 75 ? -12.429 4.865 10.925 1.00 97.94 75 GLN A C 1
ATOM 573 O O . GLN A 1 75 ? -12.240 6.081 10.847 1.00 97.94 75 GLN A O 1
ATOM 578 N N . ILE A 1 76 ? -12.783 4.114 9.886 1.00 97.56 76 ILE A N 1
ATOM 579 C CA . ILE A 1 76 ? -12.958 4.617 8.519 1.00 97.56 76 ILE A CA 1
ATOM 580 C C . ILE A 1 76 ? -14.217 3.979 7.942 1.00 97.56 76 ILE A C 1
ATOM 582 O O . ILE A 1 76 ? -14.400 2.763 8.029 1.00 97.56 76 ILE A O 1
ATOM 586 N N . ASP A 1 77 ? -15.081 4.783 7.331 1.00 97.69 77 ASP A N 1
ATOM 587 C CA . ASP A 1 77 ? -16.231 4.262 6.606 1.00 97.69 77 ASP A CA 1
ATOM 588 C C . ASP A 1 77 ? -15.803 3.489 5.344 1.00 97.69 77 ASP A C 1
ATOM 590 O O . ASP A 1 77 ? -14.713 3.669 4.794 1.00 97.69 77 ASP A O 1
ATOM 594 N N . ALA A 1 78 ? -16.680 2.607 4.864 1.00 97.25 78 ALA A N 1
ATOM 595 C CA . ALA A 1 78 ? -16.370 1.746 3.728 1.00 97.25 78 ALA A CA 1
ATOM 596 C C . ALA A 1 78 ? -16.048 2.538 2.450 1.00 97.25 78 ALA A C 1
ATOM 598 O O . ALA A 1 78 ? -15.216 2.098 1.657 1.00 97.25 78 ALA A O 1
ATOM 599 N N . ARG A 1 79 ? -16.668 3.707 2.251 1.00 98.38 79 ARG A N 1
ATOM 600 C CA . ARG A 1 79 ? -16.462 4.512 1.050 1.00 98.38 79 ARG A CA 1
ATOM 601 C C . ARG A 1 79 ? -15.072 5.136 1.057 1.00 98.38 79 ARG A C 1
ATOM 603 O O . ARG A 1 79 ? -14.327 4.929 0.105 1.00 98.38 79 ARG A O 1
ATOM 610 N N . ALA A 1 80 ? -14.684 5.814 2.135 1.00 98.31 80 ALA A N 1
ATOM 611 C CA . ALA A 1 80 ? -13.347 6.390 2.260 1.00 98.31 80 ALA A CA 1
ATOM 612 C C . ALA A 1 80 ? -12.255 5.310 2.217 1.00 98.31 80 ALA A C 1
ATOM 614 O O . ALA A 1 80 ? -11.232 5.489 1.554 1.00 98.31 80 ALA A O 1
ATOM 615 N N . LEU A 1 81 ? -12.480 4.154 2.856 1.00 98.31 81 LEU A N 1
ATOM 616 C CA . LEU A 1 81 ? -11.547 3.027 2.796 1.00 98.31 81 LEU A CA 1
ATOM 617 C C . LEU A 1 81 ? -11.299 2.576 1.349 1.00 98.31 81 LEU A C 1
ATOM 619 O O . LEU A 1 81 ? -10.149 2.368 0.966 1.00 98.31 81 LEU A O 1
ATOM 623 N N . ARG A 1 82 ? -12.356 2.463 0.538 1.00 98.25 82 ARG A N 1
ATOM 624 C CA . ARG A 1 82 ? -12.281 2.013 -0.859 1.00 98.25 82 ARG A CA 1
ATOM 625 C C . ARG A 1 82 ? -11.736 3.086 -1.801 1.00 98.25 82 ARG A C 1
ATOM 627 O O . ARG A 1 82 ? -10.810 2.806 -2.555 1.00 98.25 82 ARG A O 1
ATOM 634 N N . GLU A 1 83 ? -12.288 4.295 -1.749 1.00 98.56 83 GLU A N 1
ATOM 635 C CA . GLU A 1 83 ? -11.987 5.372 -2.702 1.00 98.56 83 GLU A CA 1
ATOM 636 C C . GLU A 1 83 ? -10.632 6.043 -2.435 1.00 98.56 83 GLU A C 1
ATOM 638 O O . GLU A 1 83 ? -9.985 6.491 -3.379 1.00 98.56 83 GLU A O 1
ATOM 643 N N . ILE A 1 84 ? -10.176 6.092 -1.177 1.00 98.56 84 ILE A N 1
ATOM 644 C CA . ILE A 1 84 ? -8.957 6.821 -0.793 1.00 98.56 84 ILE A CA 1
ATOM 645 C C . ILE A 1 84 ? -7.821 5.862 -0.441 1.00 98.56 84 ILE A C 1
ATOM 647 O O . ILE A 1 84 ? -6.757 5.894 -1.053 1.00 98.56 84 ILE A O 1
ATOM 651 N N . TYR A 1 85 ? -8.026 4.982 0.535 1.00 98.50 85 TYR A N 1
ATOM 652 C CA . TYR A 1 85 ? -6.912 4.230 1.118 1.00 98.50 85 TYR A CA 1
ATOM 653 C C . TYR A 1 85 ? -6.553 2.957 0.345 1.00 98.50 85 TYR A C 1
ATOM 655 O O . TYR A 1 85 ? -5.377 2.612 0.249 1.00 98.50 85 TYR A O 1
ATOM 663 N N . LEU A 1 86 ? -7.544 2.254 -0.210 1.00 98.44 86 LEU A N 1
ATOM 664 C CA . LEU A 1 86 ? -7.334 1.020 -0.974 1.00 98.44 86 LEU A CA 1
ATOM 665 C C . LEU A 1 86 ? -7.080 1.271 -2.460 1.00 98.44 86 LEU A C 1
ATOM 667 O O . LEU A 1 86 ? -6.386 0.469 -3.086 1.00 98.44 86 LEU A O 1
ATOM 671 N N . LEU A 1 87 ? -7.586 2.374 -3.021 1.00 98.50 87 LEU A N 1
ATOM 672 C CA . LEU A 1 87 ? -7.453 2.681 -4.446 1.00 98.50 87 LEU A CA 1
ATOM 673 C C . LEU A 1 87 ? -5.994 2.622 -4.949 1.00 98.50 87 LEU A C 1
ATOM 675 O O . LEU A 1 87 ? -5.757 1.962 -5.966 1.00 98.50 87 LEU A O 1
ATOM 679 N N . PRO A 1 88 ? -4.984 3.187 -4.253 1.00 98.56 88 PRO A N 1
ATOM 680 C CA . PRO A 1 88 ? -3.596 3.051 -4.680 1.00 98.56 88 PRO A CA 1
ATOM 681 C C . PRO A 1 88 ? -3.141 1.587 -4.771 1.00 98.56 88 PRO A C 1
ATOM 683 O O . PRO A 1 88 ? -2.467 1.206 -5.729 1.00 98.56 88 PRO A O 1
ATOM 686 N N . PHE A 1 89 ? -3.514 0.749 -3.796 1.00 98.50 89 PHE A N 1
ATOM 687 C CA . PHE A 1 89 ? -3.144 -0.671 -3.765 1.00 98.50 89 PHE A CA 1
ATOM 688 C C . PHE A 1 89 ? -3.840 -1.452 -4.877 1.00 98.50 89 PHE A C 1
ATOM 690 O O . PHE A 1 89 ? -3.180 -2.223 -5.573 1.00 98.50 89 PHE A O 1
ATOM 697 N N . GLN A 1 90 ? -5.128 -1.187 -5.111 1.00 98.31 90 GLN A N 1
ATOM 698 C CA . GLN A 1 90 ? -5.880 -1.754 -6.231 1.00 98.31 90 GLN A CA 1
ATOM 699 C C . GLN A 1 90 ? -5.203 -1.427 -7.570 1.00 98.31 90 GLN A C 1
ATOM 701 O O . GLN A 1 90 ? -5.007 -2.313 -8.401 1.00 98.31 90 GLN A O 1
ATOM 706 N N . MET A 1 91 ? -4.789 -0.171 -7.770 1.00 98.56 91 MET A N 1
ATOM 707 C CA . MET A 1 91 ? -4.076 0.253 -8.978 1.00 98.56 91 MET A CA 1
ATOM 708 C C . MET A 1 91 ? -2.733 -0.464 -9.127 1.00 98.56 91 MET A C 1
ATOM 710 O O . MET A 1 91 ? -2.412 -0.937 -10.212 1.00 98.56 91 MET A O 1
ATOM 714 N N . VAL A 1 92 ? -1.954 -0.597 -8.050 1.00 98.44 92 VAL A N 1
ATOM 715 C CA . VAL A 1 92 ? -0.667 -1.306 -8.088 1.00 98.44 92 VAL A CA 1
ATOM 716 C C . VAL A 1 92 ? -0.846 -2.786 -8.427 1.00 98.44 92 VAL A C 1
ATOM 718 O O . VAL A 1 92 ? -0.099 -3.306 -9.257 1.00 98.44 92 VAL A O 1
ATOM 721 N N . VAL A 1 93 ? -1.832 -3.460 -7.833 1.00 97.75 93 VAL A N 1
ATOM 722 C CA . VAL A 1 93 ? -2.133 -4.867 -8.132 1.00 97.75 93 VAL A CA 1
ATOM 723 C C . VAL A 1 93 ? -2.548 -5.028 -9.592 1.00 97.75 93 VAL A C 1
ATOM 725 O O . VAL A 1 93 ? -1.903 -5.785 -10.318 1.00 97.75 93 VAL A O 1
ATOM 728 N N . ARG A 1 94 ? -3.548 -4.259 -10.043 1.00 97.62 94 ARG A N 1
ATOM 729 C CA . ARG A 1 94 ? -4.073 -4.305 -11.415 1.00 97.62 94 ARG A CA 1
ATOM 730 C C . ARG A 1 94 ? -3.006 -3.976 -12.455 1.00 97.62 94 ARG A C 1
ATOM 732 O O . ARG A 1 94 ? -2.869 -4.679 -13.451 1.00 97.62 94 ARG A O 1
ATOM 739 N N . ASP A 1 95 ? -2.263 -2.895 -12.239 1.00 98.25 95 ASP A N 1
ATOM 740 C CA . ASP A 1 95 ? -1.423 -2.326 -13.286 1.00 98.25 95 ASP A CA 1
ATOM 741 C C . ASP A 1 95 ? -0.006 -2.895 -13.267 1.00 98.25 95 ASP A C 1
ATOM 743 O O . ASP A 1 95 ? 0.626 -2.901 -14.322 1.00 98.25 95 ASP A O 1
ATOM 747 N N . ALA A 1 96 ? 0.521 -3.337 -12.117 1.00 98.06 96 ALA A N 1
ATOM 748 C CA . ALA A 1 96 ? 1.934 -3.693 -11.947 1.00 98.06 96 ALA A CA 1
ATOM 749 C C . ALA A 1 96 ? 2.209 -5.093 -11.367 1.00 98.06 96 ALA A C 1
ATOM 751 O O . ALA A 1 96 ? 3.362 -5.523 -11.438 1.00 98.06 96 ALA A O 1
ATOM 752 N N . ASN A 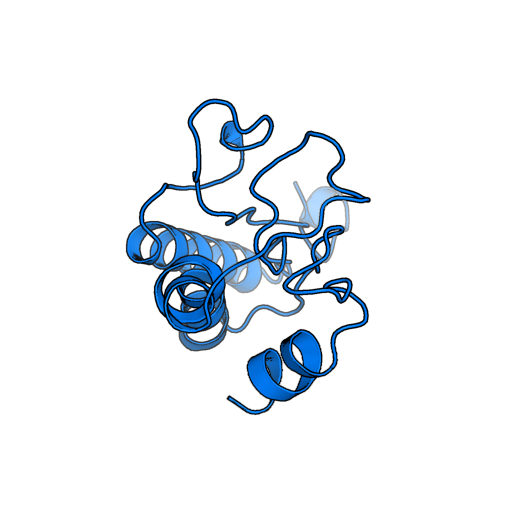1 97 ? 1.198 -5.796 -10.840 1.00 97.38 97 ASN A N 1
ATOM 753 C CA . ASN A 1 97 ? 1.300 -7.155 -10.289 1.00 97.38 97 ASN A CA 1
ATOM 754 C C . ASN A 1 97 ? 2.523 -7.347 -9.353 1.00 97.38 97 ASN A C 1
ATOM 756 O O . ASN A 1 97 ? 3.511 -7.992 -9.736 1.00 97.38 97 ASN A O 1
ATOM 760 N N . PRO A 1 98 ? 2.524 -6.726 -8.157 1.00 97.69 98 PRO A N 1
ATOM 761 C CA . PRO A 1 98 ? 3.649 -6.802 -7.231 1.00 97.69 98 PRO A CA 1
ATOM 762 C C . PRO A 1 98 ? 3.851 -8.236 -6.717 1.00 97.69 98 PRO A C 1
ATOM 764 O O . PRO A 1 98 ? 2.889 -8.943 -6.427 1.00 97.69 98 PRO A O 1
ATOM 767 N N . TRP A 1 99 ? 5.104 -8.661 -6.538 1.00 97.44 99 TRP A N 1
ATOM 768 C CA . TRP A 1 99 ? 5.421 -10.010 -6.038 1.00 97.44 99 TRP A CA 1
ATOM 769 C C . TRP A 1 99 ? 4.959 -10.257 -4.602 1.00 97.44 99 TRP A C 1
ATOM 771 O O . TRP A 1 99 ? 4.661 -11.389 -4.225 1.00 97.44 99 TRP A O 1
ATOM 781 N N . CYS A 1 100 ? 4.934 -9.211 -3.781 1.00 96.38 100 CYS A N 1
ATOM 782 C CA . CYS A 1 100 ? 4.485 -9.285 -2.400 1.00 96.38 100 CYS A CA 1
ATOM 783 C C . CYS A 1 100 ? 3.899 -7.944 -1.963 1.00 96.38 100 CYS A C 1
ATOM 785 O O . CYS A 1 100 ? 4.084 -6.934 -2.635 1.00 96.38 100 CYS A O 1
ATOM 787 N N . MET A 1 101 ? 3.214 -7.935 -0.825 1.00 96.69 101 MET A N 1
ATOM 788 C CA . MET A 1 101 ? 2.644 -6.741 -0.206 1.00 96.69 101 MET A CA 1
ATOM 789 C C . MET A 1 101 ? 2.915 -6.799 1.295 1.00 96.69 101 MET A C 1
ATOM 791 O O . MET A 1 101 ? 2.938 -7.888 1.870 1.00 96.69 101 MET A O 1
ATOM 795 N N . MET A 1 102 ? 3.142 -5.646 1.918 1.00 98.56 102 MET A N 1
ATOM 796 C CA . MET A 1 102 ? 3.411 -5.553 3.350 1.00 98.56 102 MET A CA 1
A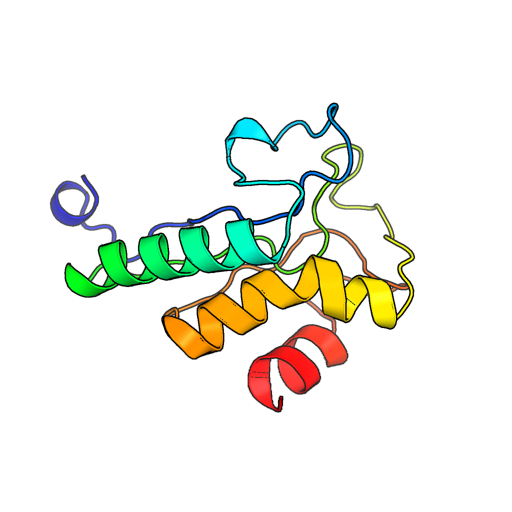TOM 797 C C . MET A 1 102 ? 2.230 -4.915 4.067 1.00 98.56 102 MET A C 1
ATOM 799 O O . MET A 1 102 ? 1.798 -3.816 3.714 1.00 98.56 102 MET A O 1
ATOM 803 N N . THR A 1 103 ? 1.739 -5.597 5.095 1.00 98.12 103 THR A N 1
ATOM 804 C CA . THR A 1 103 ? 0.635 -5.124 5.925 1.00 98.12 103 THR A CA 1
ATOM 805 C C . THR A 1 103 ? 1.063 -4.000 6.863 1.00 98.12 103 THR A C 1
ATOM 807 O O . THR A 1 103 ? 2.242 -3.794 7.154 1.00 98.12 103 THR A O 1
ATOM 810 N N . ALA A 1 104 ? 0.079 -3.236 7.312 1.00 97.75 104 ALA A N 1
ATOM 811 C CA . ALA A 1 104 ? 0.226 -2.214 8.327 1.00 97.75 104 ALA A CA 1
ATOM 812 C C . ALA A 1 104 ? 0.139 -2.789 9.747 1.00 97.75 104 ALA A C 1
ATOM 814 O O . ALA A 1 104 ? -0.458 -3.840 9.973 1.00 97.75 104 ALA A O 1
ATOM 815 N N . TYR A 1 105 ? 0.707 -2.068 10.715 1.00 97.81 105 TYR A N 1
ATOM 816 C CA . TYR A 1 105 ? 0.654 -2.457 12.127 1.00 97.81 105 TYR A CA 1
ATOM 817 C C . TYR A 1 105 ? -0.685 -2.123 12.799 1.00 97.81 105 TYR A C 1
ATOM 819 O O . TYR A 1 105 ? -1.098 -2.813 13.733 1.00 97.81 105 TYR A O 1
ATOM 827 N N . ASN A 1 106 ? -1.355 -1.054 12.360 1.00 98.12 106 ASN A N 1
ATOM 828 C CA . ASN A 1 106 ? -2.567 -0.550 12.997 1.00 98.12 106 ASN A CA 1
ATOM 829 C C . ASN A 1 106 ? -3.764 -1.490 12.819 1.00 98.12 106 ASN A C 1
ATOM 831 O O . ASN A 1 106 ? -3.788 -2.388 11.972 1.00 98.12 106 ASN A O 1
ATOM 835 N N . LYS A 1 107 ? -4.798 -1.226 13.620 1.00 98.44 107 LYS A N 1
ATOM 836 C CA . LYS A 1 107 ? -6.129 -1.772 13.384 1.00 98.44 107 LYS A CA 1
ATOM 837 C C . LYS A 1 107 ? -6.898 -0.885 12.412 1.00 98.44 107 LYS A C 1
ATOM 839 O O . LYS A 1 107 ? -6.725 0.337 12.424 1.00 98.44 107 LYS A O 1
ATOM 844 N N . VAL A 1 108 ? -7.764 -1.499 11.619 1.00 98.12 108 VAL A N 1
ATOM 845 C CA . VAL A 1 108 ? -8.798 -0.823 10.831 1.00 98.12 108 VAL A CA 1
ATOM 846 C C . VAL A 1 108 ? -10.133 -1.396 11.276 1.00 98.12 108 VAL A C 1
ATOM 848 O O . VAL A 1 108 ? -10.321 -2.612 11.252 1.00 98.12 108 VAL A O 1
ATOM 851 N N . ASN A 1 109 ? -11.033 -0.529 11.737 1.00 97.94 109 ASN A N 1
ATOM 852 C CA . ASN A 1 109 ? -12.375 -0.895 12.197 1.00 97.94 109 ASN A CA 1
ATOM 853 C C . ASN A 1 109 ? -12.401 -2.073 13.202 1.00 97.94 109 ASN A C 1
ATOM 855 O O . ASN A 1 109 ? -13.302 -2.905 13.184 1.00 97.94 109 ASN A O 1
ATOM 859 N N . GLY A 1 110 ? -11.413 -2.137 14.104 1.00 97.31 110 GLY A N 1
ATOM 860 C CA . GLY A 1 110 ? -11.361 -3.083 15.230 1.00 97.31 110 GLY A CA 1
ATOM 861 C C . GLY A 1 110 ? -10.363 -4.239 15.098 1.00 97.31 110 GLY A C 1
ATOM 862 O O . GLY A 1 110 ? -9.945 -4.777 16.127 1.00 97.31 110 GLY A O 1
ATOM 863 N N . THR A 1 111 ? -9.897 -4.558 13.888 1.00 97.88 111 THR A N 1
ATOM 864 C CA . THR A 1 111 ? -9.015 -5.714 13.625 1.00 97.88 111 THR A CA 1
ATOM 865 C C . THR A 1 111 ? -7.663 -5.273 13.073 1.00 97.88 111 THR A C 1
ATOM 867 O O . THR A 1 111 ? -7.602 -4.328 12.289 1.00 97.88 111 THR A O 1
ATOM 870 N N . HIS A 1 112 ? -6.569 -5.928 13.478 1.00 98.19 112 HIS A N 1
ATOM 871 C CA . HIS A 1 112 ? -5.244 -5.619 12.929 1.00 98.19 112 HIS A CA 1
ATOM 872 C C . HIS A 1 112 ? -5.155 -6.009 11.452 1.00 98.19 112 HIS A C 1
ATOM 874 O O . HIS A 1 112 ? -5.715 -7.022 11.030 1.00 98.19 112 HIS A O 1
ATOM 880 N N . CYS A 1 113 ? -4.443 -5.207 10.657 1.00 97.75 113 CYS A N 1
ATOM 881 C CA . CYS A 1 113 ? -4.370 -5.428 9.211 1.00 97.75 113 CYS A CA 1
ATOM 882 C C . CYS A 1 113 ? -3.724 -6.772 8.836 1.00 97.75 113 CYS A C 1
ATOM 884 O O . CYS A 1 113 ? -4.088 -7.361 7.825 1.00 97.75 113 CYS A O 1
ATOM 886 N N . ASP A 1 114 ? -2.797 -7.278 9.650 1.00 97.31 114 ASP A N 1
ATOM 887 C CA . ASP A 1 114 ? -2.110 -8.563 9.464 1.00 97.31 114 ASP A CA 1
ATOM 888 C C . ASP A 1 114 ? -2.972 -9.801 9.771 1.00 97.31 114 ASP A C 1
ATOM 890 O O . ASP A 1 114 ? -2.630 -10.908 9.361 1.00 97.31 114 ASP A O 1
ATOM 894 N N . THR A 1 115 ? -4.097 -9.622 10.462 1.00 97.19 115 THR A N 1
ATOM 895 C CA . THR A 1 115 ? -5.010 -10.700 10.879 1.00 97.19 115 THR A CA 1
ATOM 896 C C . THR A 1 115 ? -6.425 -10.528 10.331 1.00 97.19 115 THR A C 1
ATOM 898 O O . THR A 1 115 ? -7.282 -11.389 10.529 1.00 97.19 115 THR A O 1
ATOM 901 N N . SER A 1 116 ? -6.688 -9.441 9.604 1.00 97.81 116 SER A N 1
ATOM 902 C CA . SER A 1 116 ? -7.984 -9.181 8.985 1.00 97.81 116 SER A CA 1
ATOM 903 C C . SER A 1 116 ? -8.185 -10.058 7.750 1.00 97.81 116 SER A C 1
ATOM 905 O O . SER A 1 116 ? -7.590 -9.828 6.696 1.00 97.81 116 SER A O 1
ATOM 907 N N . LYS A 1 117 ? -9.064 -11.058 7.865 1.00 97.44 117 LYS A N 1
ATOM 908 C CA . LYS A 1 117 ? -9.497 -11.882 6.729 1.00 97.44 117 LYS A CA 1
ATOM 909 C C . LYS A 1 117 ? -10.124 -11.026 5.625 1.00 97.44 117 LYS A C 1
ATOM 911 O O . LYS A 1 117 ? -9.791 -11.222 4.457 1.00 97.44 117 LYS A O 1
ATOM 916 N N . ASP A 1 118 ? -10.954 -10.062 6.008 1.00 96.94 118 ASP A N 1
ATOM 917 C CA . ASP A 1 118 ? -11.642 -9.168 5.079 1.00 96.94 118 ASP A CA 1
ATOM 918 C C . ASP A 1 118 ? -10.633 -8.408 4.208 1.00 96.94 118 ASP A C 1
ATOM 920 O O . ASP A 1 118 ? -10.746 -8.401 2.987 1.00 96.94 118 ASP A O 1
ATOM 924 N N . LEU A 1 119 ? -9.584 -7.833 4.811 1.00 97.31 119 LEU A N 1
ATOM 925 C CA . LEU A 1 119 ? -8.545 -7.116 4.067 1.00 97.31 119 LEU A CA 1
ATOM 926 C C . LEU A 1 119 ? -7.651 -8.066 3.255 1.00 97.31 119 LEU A C 1
ATOM 928 O O . LEU A 1 119 ? -7.387 -7.812 2.081 1.00 97.31 119 LEU A O 1
ATOM 932 N N . LEU A 1 120 ? -7.152 -9.144 3.868 1.00 97.25 120 LEU A N 1
ATOM 933 C CA . LEU A 1 120 ? -6.096 -9.974 3.276 1.00 97.25 120 LEU A CA 1
ATOM 934 C C . LEU A 1 120 ? -6.588 -10.978 2.243 1.00 97.25 120 LEU A C 1
ATOM 936 O O . LEU A 1 120 ? -5.833 -11.323 1.332 1.00 97.25 120 LEU A O 1
ATOM 940 N N . ILE A 1 121 ? -7.806 -11.481 2.417 1.00 96.88 121 ILE A N 1
ATOM 941 C CA . ILE A 1 121 ? -8.367 -12.551 1.600 1.00 96.88 121 ILE A CA 1
ATOM 942 C C . ILE A 1 121 ? -9.503 -12.010 0.754 1.00 96.88 121 ILE A C 1
ATOM 944 O O . ILE A 1 121 ? -9.451 -12.140 -0.465 1.00 96.88 121 ILE A O 1
ATOM 948 N N . ASP A 1 122 ? -10.517 -11.416 1.374 1.00 97.00 122 ASP A N 1
ATOM 949 C CA . ASP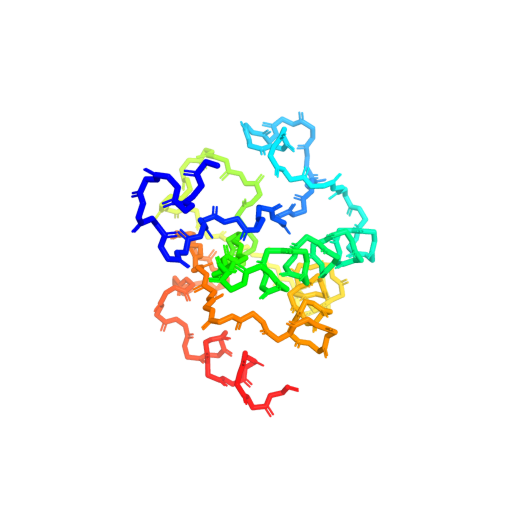 A 1 122 ? -11.721 -11.059 0.631 1.00 97.00 122 ASP A CA 1
ATOM 950 C C . ASP A 1 122 ? -11.445 -9.879 -0.312 1.00 97.00 122 ASP A C 1
ATOM 952 O O . ASP A 1 122 ? -11.651 -10.012 -1.511 1.00 97.00 122 ASP A O 1
ATOM 956 N N . ILE A 1 123 ? -10.819 -8.805 0.172 1.00 95.75 123 ILE A N 1
ATOM 957 C CA . ILE A 1 123 ? -10.457 -7.648 -0.658 1.00 95.75 123 ILE A CA 1
ATOM 958 C C . ILE A 1 123 ? -9.215 -7.924 -1.506 1.00 95.75 123 ILE A C 1
ATOM 960 O O . ILE A 1 123 ? -9.249 -7.796 -2.719 1.00 95.75 123 ILE A O 1
ATOM 964 N N . ASN A 1 124 ? -8.088 -8.288 -0.892 1.00 92.56 124 ASN A N 1
ATOM 965 C CA . ASN A 1 124 ? -6.807 -8.315 -1.610 1.00 92.56 124 ASN A CA 1
ATOM 966 C C . ASN A 1 124 ? -6.629 -9.518 -2.560 1.00 92.56 124 ASN A C 1
ATOM 968 O O . ASN A 1 124 ? -5.675 -9.542 -3.339 1.00 92.56 124 ASN A O 1
ATOM 972 N N . ARG A 1 125 ? -7.472 -10.558 -2.474 1.00 92.75 125 ARG A N 1
ATOM 973 C CA . ARG A 1 125 ? -7.333 -11.768 -3.310 1.00 92.75 125 ARG A CA 1
ATOM 974 C C . ARG A 1 125 ? -8.560 -12.112 -4.140 1.00 92.75 125 ARG A C 1
ATOM 976 O O . ARG A 1 125 ? -8.375 -12.758 -5.170 1.00 92.75 125 ARG A O 1
ATOM 983 N N . LYS A 1 126 ? -9.772 -11.782 -3.686 1.00 95.19 126 LYS A N 1
ATOM 984 C CA . LYS A 1 126 ? -11.011 -12.177 -4.376 1.00 95.19 126 LYS A CA 1
ATOM 985 C C . LYS A 1 126 ? -11.671 -11.046 -5.162 1.00 95.19 126 LYS A C 1
ATOM 987 O O . LYS A 1 126 ? -12.533 -11.350 -5.983 1.00 95.19 126 LYS A O 1
ATOM 992 N N . GLU A 1 127 ? -11.279 -9.800 -4.923 1.00 92.62 127 GLU A N 1
ATOM 993 C CA . GLU A 1 127 ? -11.725 -8.610 -5.658 1.00 92.62 127 GLU A CA 1
ATOM 994 C C . GLU A 1 127 ? -10.585 -8.036 -6.509 1.00 92.62 127 GLU A C 1
ATOM 996 O O . GLU A 1 127 ? -10.877 -7.586 -7.641 1.00 92.62 127 GLU A O 1
#

Radius of gyration: 14.17 Å; Cα contacts (8 Å, |Δi|>4): 249; chains: 1; bounding box: 42×30×34 Å